Protein AF-A0A374MI58-F1 (afdb_monomer_lite)

Foldseek 3Di:
DDPCVVVVCVVVVVVVQVVVQVVQLVLLLVLQVVVQVVFDKDAQDFDADPNRTQKDAQDDDDVRIDGTFGIKTADPVLREIETEHEDADLVPDDLRNLVSLQSVCVSCVVVVRNRYAREYEYQADQVSNVVVNVVSCVVVPPDDDDHDGHYNVCSVCSNVDDRDDDD

Sequence (167 aa):
VDFYIQNKLRFADKRLHLYRGRLFEVLISSLVKPRFVNEYFETGCKIFINNSHVFVRYGEGMASHKETFDIAGWIENSEYGEFYECKINPERFTEANYRLLEELEKRLLECNISNCIIAFVSADSTNKILQIKRDIEEKNKNISSEFRIIGRDSISEIPRYEIPEIA

Secondary structure (DSSP, 8-state):
--HHHHTTTHHHHHHHHHHHHHHHHHHHHHHHGGGGTTSEEEEEEE-EETTEE--EE-SSSTTSEE-EEEEEEEETTTTEEEEEEEESSGGG--HHHHHHHHHHHHHHHHTT----EEEEEESS-HHHHHHHHHHHHHHHSS-----EEE-TTTGGGGGGPPPPPP-

Radius of gyration: 17.3 Å; chains: 1; bounding box: 46×39×54 Å

Organism: NCBI:txid39488

pLDDT: mean 89.11, std 11.93, range [52.03, 98.5]

Structure (mmCIF, N/CA/C/O backbone):
data_AF-A0A374MI58-F1
#
_entry.id   AF-A0A374MI58-F1
#
loop_
_atom_site.group_PDB
_atom_site.id
_atom_site.type_symbol
_atom_site.label_atom_id
_atom_site.label_alt_id
_atom_site.label_comp_id
_atom_site.label_asym_id
_atom_site.label_entity_id
_atom_site.label_seq_id
_atom_site.pdbx_PDB_ins_code
_atom_site.Cartn_x
_atom_site.Cartn_y
_atom_site.Cartn_z
_atom_site.occupancy
_atom_site.B_iso_or_equiv
_atom_site.auth_seq_id
_atom_site.auth_comp_id
_atom_site.auth_asym_id
_atom_site.auth_atom_id
_atom_site.pdbx_PDB_model_num
ATOM 1 N N . VAL A 1 1 ? 25.982 1.642 -31.641 1.00 52.59 1 VAL A N 1
ATOM 2 C CA . VAL A 1 1 ? 24.678 2.345 -31.585 1.00 52.59 1 VAL A CA 1
ATOM 3 C C . VAL A 1 1 ? 23.745 1.467 -30.782 1.00 52.59 1 VAL A C 1
ATOM 5 O O . VAL A 1 1 ? 23.716 0.275 -31.041 1.00 52.59 1 VAL A O 1
ATOM 8 N N . ASP A 1 2 ? 23.091 2.029 -29.771 1.00 60.94 2 ASP A N 1
ATOM 9 C CA . ASP A 1 2 ? 22.253 1.295 -28.821 1.00 60.94 2 ASP A CA 1
ATOM 10 C C . ASP A 1 2 ? 21.161 0.472 -29.542 1.00 60.94 2 ASP A C 1
ATOM 12 O O . ASP A 1 2 ? 20.453 1.007 -30.405 1.00 60.94 2 ASP A O 1
ATOM 16 N N . PHE A 1 3 ? 21.035 -0.820 -29.212 1.00 58.31 3 PHE A N 1
ATOM 17 C CA . PHE A 1 3 ? 20.091 -1.768 -29.832 1.00 58.31 3 PHE A CA 1
ATOM 18 C C . PHE A 1 3 ? 18.657 -1.214 -29.832 1.00 58.31 3 PHE A C 1
ATOM 20 O O . PHE A 1 3 ? 17.910 -1.365 -30.802 1.00 58.31 3 PHE A O 1
ATOM 27 N N . TYR A 1 4 ? 18.297 -0.486 -28.775 1.00 54.28 4 TYR A N 1
ATOM 28 C CA . TYR A 1 4 ? 16.983 0.130 -28.600 1.00 54.28 4 TYR A CA 1
ATOM 29 C C . TYR A 1 4 ? 16.716 1.290 -29.566 1.00 54.28 4 TYR A C 1
ATOM 31 O O . TYR A 1 4 ? 15.572 1.502 -29.981 1.00 54.28 4 TYR A O 1
ATOM 39 N N . ILE A 1 5 ? 17.762 2.030 -29.945 1.00 56.69 5 ILE A N 1
ATOM 40 C CA . ILE A 1 5 ? 17.685 3.118 -30.927 1.00 56.69 5 ILE A CA 1
ATOM 41 C C . ILE A 1 5 ? 17.610 2.533 -32.338 1.00 56.69 5 ILE A C 1
ATOM 43 O O . ILE A 1 5 ? 16.785 2.982 -33.133 1.00 56.69 5 ILE A O 1
ATOM 47 N N . GLN A 1 6 ? 18.399 1.492 -32.627 1.00 58.31 6 GLN A N 1
ATOM 48 C CA . GLN A 1 6 ? 18.370 0.813 -33.928 1.00 58.31 6 GLN A CA 1
ATOM 49 C C . GLN A 1 6 ? 17.008 0.173 -34.231 1.00 58.31 6 GLN A C 1
ATOM 51 O O . GLN A 1 6 ? 16.567 0.209 -35.376 1.00 58.31 6 GLN A O 1
ATOM 56 N N . ASN A 1 7 ? 16.310 -0.343 -33.215 1.00 60.69 7 ASN A N 1
ATOM 57 C CA . ASN A 1 7 ? 15.049 -1.068 -33.402 1.00 60.69 7 ASN A CA 1
ATOM 58 C C . ASN A 1 7 ? 13.778 -0.246 -33.095 1.00 60.69 7 ASN A C 1
ATOM 60 O O . ASN A 1 7 ? 12.678 -0.792 -33.121 1.00 60.69 7 ASN A O 1
ATOM 64 N N . LYS A 1 8 ? 13.882 1.061 -32.793 1.00 61.38 8 LYS A N 1
ATOM 65 C CA . LYS A 1 8 ? 12.737 1.933 -32.418 1.00 61.38 8 LYS A CA 1
ATOM 66 C C . LYS A 1 8 ? 11.893 1.410 -31.231 1.00 61.38 8 LYS A C 1
ATOM 68 O O . LYS A 1 8 ? 10.741 1.812 -31.058 1.00 61.38 8 LYS A O 1
ATOM 73 N N . LEU A 1 9 ? 12.456 0.555 -30.373 1.00 61.16 9 LEU A N 1
ATOM 74 C CA . LEU A 1 9 ? 11.721 -0.170 -29.320 1.00 61.16 9 LEU A CA 1
ATOM 75 C C . LEU A 1 9 ? 11.428 0.662 -28.060 1.00 61.16 9 LEU A C 1
ATOM 77 O O . LEU A 1 9 ? 10.584 0.286 -27.251 1.00 61.16 9 LEU A O 1
ATOM 81 N N . ARG A 1 10 ? 12.028 1.852 -27.927 1.00 62.03 10 ARG A N 1
ATOM 82 C CA . ARG A 1 10 ? 11.938 2.711 -26.728 1.00 62.03 10 ARG A CA 1
ATOM 83 C C . ARG A 1 10 ? 10.503 3.037 -26.281 1.00 62.03 10 ARG A C 1
ATOM 85 O O . ARG A 1 10 ? 10.254 3.234 -25.094 1.00 62.03 10 ARG A O 1
ATOM 92 N N . PHE A 1 11 ? 9.556 3.114 -27.218 1.00 67.19 11 PHE A N 1
ATOM 93 C CA . PHE A 1 11 ? 8.139 3.345 -26.909 1.00 67.19 11 PHE A CA 1
ATOM 94 C C . PHE A 1 11 ? 7.389 2.062 -26.542 1.00 67.19 11 PHE A C 1
ATOM 96 O O . PHE A 1 11 ? 6.463 2.113 -25.734 1.00 67.19 11 PHE A O 1
ATOM 103 N N . ALA A 1 12 ? 7.776 0.924 -27.120 1.00 73.19 12 ALA A N 1
ATOM 104 C CA . ALA A 1 12 ? 7.174 -0.369 -26.819 1.00 73.19 12 ALA A CA 1
ATOM 105 C C . ALA A 1 12 ? 7.524 -0.815 -25.395 1.00 73.19 12 ALA A C 1
ATOM 107 O O . ALA A 1 12 ? 6.618 -1.160 -24.640 1.00 73.19 12 ALA A O 1
ATOM 108 N N . ASP A 1 13 ? 8.788 -0.680 -24.988 1.00 75.06 13 ASP A N 1
ATOM 109 C CA . ASP A 1 13 ? 9.234 -1.050 -23.639 1.00 75.06 13 ASP A CA 1
ATOM 110 C C . ASP A 1 13 ? 8.580 -0.181 -22.560 1.00 75.06 13 ASP A C 1
ATOM 112 O O . ASP A 1 13 ? 8.070 -0.692 -21.563 1.00 75.06 13 ASP A O 1
ATOM 116 N N . LYS A 1 14 ? 8.486 1.139 -22.784 1.00 76.25 14 LYS A N 1
ATOM 117 C CA . LYS A 1 14 ? 7.768 2.048 -21.871 1.00 76.25 14 LYS A CA 1
ATOM 118 C C . LYS A 1 14 ? 6.300 1.655 -21.697 1.00 76.25 14 LYS A C 1
ATOM 120 O O . LYS A 1 14 ? 5.807 1.629 -20.569 1.00 76.25 14 LYS A O 1
ATOM 125 N N . ARG A 1 15 ? 5.603 1.333 -22.794 1.00 81.69 15 ARG A N 1
ATOM 126 C CA . ARG A 1 15 ? 4.214 0.849 -22.732 1.00 81.69 15 ARG A CA 1
ATOM 127 C C . ARG A 1 15 ? 4.122 -0.481 -21.995 1.00 81.69 15 ARG A C 1
ATOM 129 O O . ARG A 1 15 ? 3.234 -0.643 -21.167 1.00 81.69 15 ARG A O 1
ATOM 136 N N . LEU A 1 16 ? 5.056 -1.396 -22.237 1.00 86.56 16 LEU A N 1
ATOM 137 C CA . LEU A 1 16 ? 5.084 -2.693 -21.572 1.00 86.56 16 LEU A CA 1
ATOM 138 C C . LEU A 1 16 ? 5.273 -2.549 -20.056 1.00 86.56 16 LEU A C 1
ATOM 140 O O . LEU A 1 16 ? 4.553 -3.188 -19.294 1.00 86.56 16 LEU A O 1
ATOM 144 N N . HIS A 1 17 ? 6.175 -1.675 -19.603 1.00 82.88 17 HIS A N 1
ATOM 145 C CA . HIS A 1 17 ? 6.339 -1.376 -18.177 1.00 82.88 17 HIS A CA 1
ATOM 146 C C . HIS A 1 17 ? 5.066 -0.799 -17.547 1.00 82.88 17 HIS A C 1
ATOM 148 O O . HIS A 1 17 ? 4.707 -1.194 -16.437 1.00 82.88 17 HIS A O 1
ATOM 154 N N . LEU A 1 18 ? 4.368 0.094 -18.256 1.00 85.31 18 LEU A N 1
ATOM 155 C CA . LEU A 1 18 ? 3.086 0.639 -17.810 1.00 85.31 18 LEU A CA 1
ATOM 156 C C . LEU A 1 18 ? 2.015 -0.454 -17.697 1.00 85.31 18 LEU A C 1
ATOM 158 O O . LEU A 1 18 ? 1.334 -0.536 -16.678 1.00 85.31 18 LEU A O 1
ATOM 162 N N . TYR A 1 19 ? 1.879 -1.310 -18.714 1.00 90.75 19 TYR A N 1
ATOM 163 C CA . TYR A 1 19 ? 0.903 -2.401 -18.702 1.00 90.75 19 TYR A CA 1
ATOM 164 C C . TYR A 1 19 ? 1.185 -3.410 -17.600 1.00 90.75 19 TYR A C 1
ATOM 166 O O . TYR A 1 19 ? 0.256 -3.823 -16.919 1.00 90.75 19 TYR A O 1
ATOM 174 N N . ARG A 1 20 ? 2.457 -3.756 -17.377 1.00 93.50 20 ARG A N 1
ATOM 175 C CA . ARG A 1 20 ? 2.853 -4.609 -16.256 1.00 93.50 20 ARG A CA 1
ATOM 176 C C . ARG A 1 20 ? 2.386 -3.995 -14.935 1.00 93.50 20 ARG A C 1
ATOM 178 O O . ARG A 1 20 ? 1.692 -4.673 -14.191 1.00 93.50 20 ARG A O 1
ATOM 185 N N . GLY A 1 21 ? 2.696 -2.718 -14.685 1.00 93.69 21 GLY A N 1
ATOM 186 C CA . GLY A 1 21 ? 2.266 -2.018 -13.466 1.00 93.69 21 GLY A CA 1
ATOM 187 C C . GLY A 1 21 ? 0.752 -2.082 -13.252 1.00 93.69 21 GLY A C 1
ATOM 188 O O . GLY A 1 21 ? 0.305 -2.555 -12.215 1.00 93.69 21 GLY A O 1
ATOM 189 N N . ARG A 1 22 ? -0.026 -1.742 -14.285 1.00 94.06 22 ARG A N 1
ATOM 190 C CA . ARG A 1 22 ? -1.496 -1.799 -14.231 1.00 94.06 22 ARG A CA 1
ATOM 191 C C . ARG A 1 22 ? -2.035 -3.207 -13.994 1.00 94.06 22 ARG A C 1
ATOM 193 O O . ARG A 1 22 ? -2.956 -3.382 -13.212 1.00 94.06 22 ARG A O 1
ATOM 200 N N . LEU A 1 23 ? -1.478 -4.217 -14.663 1.00 97.00 23 LEU A N 1
ATOM 201 C CA . LEU A 1 23 ? -1.881 -5.610 -14.451 1.00 97.00 23 LEU A CA 1
ATOM 202 C C . LEU A 1 23 ? -1.597 -6.061 -13.016 1.00 97.00 23 LEU A C 1
ATOM 204 O O . LEU A 1 23 ? -2.385 -6.810 -12.447 1.00 97.00 23 LEU A O 1
ATOM 208 N N . PHE A 1 24 ? -0.496 -5.593 -12.430 1.00 97.62 24 PHE A N 1
ATOM 209 C CA . PHE A 1 24 ? -0.169 -5.882 -11.042 1.00 97.62 24 PHE A CA 1
ATOM 210 C C . PHE A 1 24 ? -1.156 -5.220 -10.074 1.00 97.62 24 PHE A C 1
ATOM 212 O O . PHE A 1 24 ? -1.673 -5.899 -9.196 1.00 97.62 24 PHE A O 1
ATOM 219 N N . GLU A 1 25 ? -1.496 -3.945 -10.277 1.00 97.44 25 GLU A N 1
ATOM 220 C CA . GLU A 1 25 ? -2.535 -3.257 -9.493 1.00 97.44 25 GLU A CA 1
ATOM 221 C C . GLU A 1 25 ? -3.896 -3.966 -9.603 1.00 97.44 25 GLU A C 1
ATOM 223 O O . GLU A 1 25 ? -4.551 -4.198 -8.590 1.00 97.44 25 GLU A O 1
ATOM 228 N N . VAL A 1 26 ? -4.294 -4.399 -10.808 1.00 97.88 26 VAL A N 1
ATOM 229 C CA . VAL A 1 26 ? -5.527 -5.180 -11.026 1.00 97.88 26 VAL A CA 1
ATOM 230 C C . VAL A 1 26 ? -5.493 -6.511 -10.273 1.00 97.88 26 VAL A C 1
ATOM 232 O O . VAL A 1 26 ? -6.493 -6.889 -9.662 1.00 97.88 26 VAL A O 1
ATOM 235 N N . LEU A 1 27 ? -4.355 -7.213 -10.285 1.00 98.06 27 LEU A N 1
ATOM 236 C CA . LEU A 1 27 ? -4.187 -8.452 -9.529 1.00 98.06 27 LEU A CA 1
ATOM 237 C C . LEU A 1 27 ? -4.393 -8.200 -8.034 1.00 98.06 27 LEU A C 1
ATOM 239 O O . LEU A 1 27 ? -5.258 -8.839 -7.442 1.00 98.06 27 LEU A O 1
ATOM 243 N N . ILE A 1 28 ? -3.656 -7.260 -7.434 1.00 98.50 28 ILE A N 1
ATOM 244 C CA . ILE A 1 28 ? -3.776 -6.977 -5.995 1.00 98.50 28 ILE A CA 1
ATOM 245 C C . ILE A 1 28 ? -5.198 -6.512 -5.655 1.00 98.50 28 ILE A C 1
ATOM 247 O O . ILE A 1 28 ? -5.797 -7.024 -4.713 1.00 98.50 28 ILE A O 1
ATOM 251 N N . SER A 1 29 ? -5.793 -5.646 -6.478 1.00 98.00 29 SER A N 1
ATOM 252 C CA . SER A 1 29 ? -7.177 -5.191 -6.316 1.00 98.00 29 SER A CA 1
ATOM 253 C C . SER A 1 29 ? -8.162 -6.364 -6.293 1.00 98.00 29 SER A C 1
ATOM 255 O O . SER A 1 29 ? -9.027 -6.418 -5.423 1.00 98.00 29 SER A O 1
ATOM 257 N N . SER A 1 30 ? -7.994 -7.356 -7.175 1.00 97.88 30 SER A N 1
ATOM 258 C CA . SER A 1 30 ? -8.855 -8.547 -7.208 1.00 97.88 30 SER A CA 1
ATOM 259 C C . SER A 1 30 ? -8.740 -9.436 -5.964 1.00 97.88 30 SER A C 1
ATOM 261 O O . SER A 1 30 ? -9.710 -10.108 -5.619 1.00 97.88 30 SER A O 1
ATOM 263 N N . LEU A 1 31 ? -7.591 -9.421 -5.277 1.00 98.12 31 LEU A N 1
ATOM 264 C CA . LEU A 1 31 ? -7.375 -10.164 -4.029 1.00 98.12 31 LEU A CA 1
ATOM 265 C C . LEU A 1 31 ? -7.987 -9.451 -2.815 1.00 98.12 31 LEU A C 1
ATOM 267 O O . LEU A 1 31 ? -8.328 -10.112 -1.838 1.00 98.12 31 LEU A O 1
ATOM 271 N N . VAL A 1 32 ? -8.115 -8.122 -2.874 1.00 98.12 32 VAL A N 1
ATOM 272 C CA . VAL A 1 32 ? -8.613 -7.279 -1.773 1.00 98.12 32 VAL A CA 1
ATOM 273 C C . VAL A 1 32 ? -10.122 -7.052 -1.863 1.00 98.12 32 VAL A C 1
ATOM 275 O O . VAL A 1 32 ? -10.841 -7.188 -0.875 1.00 98.12 32 VAL A O 1
ATOM 278 N N . LYS A 1 33 ? -10.621 -6.750 -3.065 1.00 97.69 33 LYS A N 1
ATOM 279 C CA . LYS A 1 33 ? -12.011 -6.353 -3.333 1.00 97.69 33 LYS A CA 1
ATOM 280 C C . LYS A 1 33 ? -13.092 -7.257 -2.717 1.00 97.69 33 LYS A C 1
ATOM 282 O O . LYS A 1 33 ? -14.104 -6.704 -2.291 1.00 97.69 33 LYS A O 1
ATOM 287 N N . PRO A 1 34 ? -12.945 -8.597 -2.643 1.00 97.25 34 PRO A N 1
ATOM 288 C CA . PRO A 1 34 ? -13.978 -9.456 -2.061 1.00 97.25 34 PRO A CA 1
ATOM 289 C C . PRO A 1 34 ? -14.366 -9.122 -0.612 1.00 97.25 34 PRO A C 1
ATOM 291 O O . PRO A 1 34 ? -15.476 -9.456 -0.212 1.00 97.25 34 PRO A O 1
ATOM 294 N N . ARG A 1 35 ? -13.499 -8.454 0.162 1.00 95.31 35 ARG A N 1
ATOM 295 C CA . ARG A 1 35 ? -13.808 -8.021 1.537 1.00 95.31 35 ARG A CA 1
ATOM 296 C C . ARG A 1 35 ? -14.693 -6.780 1.617 1.00 95.31 35 ARG A C 1
ATOM 298 O O . ARG A 1 35 ? -15.325 -6.559 2.636 1.00 95.31 35 ARG A O 1
ATOM 305 N N . PHE A 1 36 ? -14.785 -6.009 0.538 1.00 96.62 36 PHE A N 1
ATOM 306 C CA . PHE A 1 36 ? -15.512 -4.738 0.489 1.00 96.62 36 PHE A CA 1
ATOM 307 C C . PHE A 1 36 ? -16.784 -4.842 -0.364 1.00 96.62 36 PHE A C 1
ATOM 309 O O . PHE A 1 36 ? -17.175 -3.906 -1.061 1.00 96.62 36 PHE A O 1
ATOM 316 N N . VAL A 1 37 ? -17.424 -6.014 -0.380 1.00 93.88 37 VAL A N 1
ATOM 317 C CA . VAL A 1 37 ? -18.686 -6.205 -1.106 1.00 93.88 37 VAL A CA 1
ATOM 318 C C . VAL A 1 37 ? -19.780 -5.392 -0.413 1.00 93.88 37 VAL A C 1
ATOM 320 O O . VAL A 1 37 ? -20.098 -5.654 0.739 1.00 93.88 37 VAL A O 1
ATOM 323 N N . ASN A 1 38 ? -20.378 -4.450 -1.149 1.00 93.25 38 ASN A N 1
ATOM 324 C CA . ASN A 1 38 ? -21.324 -3.433 -0.655 1.00 93.25 38 ASN A CA 1
ATOM 325 C C . ASN A 1 38 ? -20.709 -2.335 0.229 1.00 93.25 38 ASN A C 1
ATOM 327 O O . ASN A 1 38 ? -21.449 -1.521 0.770 1.00 93.25 38 ASN A O 1
ATOM 331 N N . GLU A 1 39 ? -19.383 -2.281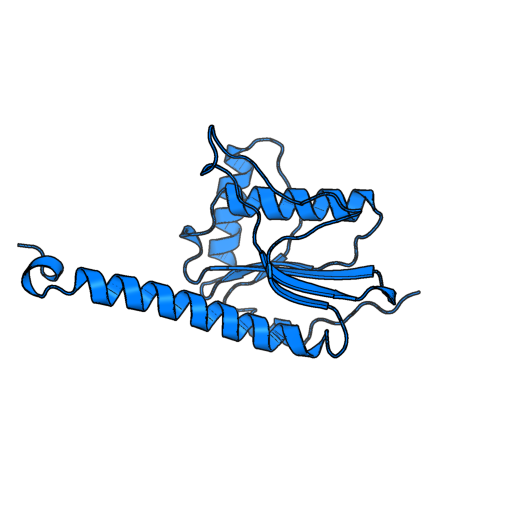 0.317 1.00 96.06 39 GLU A N 1
ATOM 332 C CA . GLU A 1 39 ? -18.633 -1.269 1.064 1.00 96.06 39 GLU A CA 1
ATOM 333 C C . GLU A 1 39 ? -17.871 -0.350 0.092 1.00 96.06 39 GLU A C 1
ATOM 335 O O . GLU A 1 39 ? -17.925 -0.527 -1.134 1.00 96.06 39 GLU A O 1
ATOM 340 N N . TYR A 1 40 ? -17.157 0.652 0.608 1.00 97.00 40 TYR A N 1
ATOM 341 C CA . TYR A 1 40 ? -16.376 1.555 -0.237 1.00 97.00 40 TYR A CA 1
ATOM 342 C C . TYR A 1 40 ? -15.104 0.866 -0.735 1.00 97.00 40 TYR A C 1
ATOM 344 O O . TYR A 1 40 ? -14.336 0.306 0.045 1.00 97.00 40 TYR A O 1
ATOM 352 N N . PHE A 1 41 ? -14.850 0.945 -2.043 1.00 98.12 41 PHE A N 1
ATOM 353 C CA . PHE A 1 41 ? -13.632 0.420 -2.654 1.00 98.12 41 PHE A CA 1
ATOM 354 C C . PHE A 1 41 ? -13.279 1.185 -3.931 1.00 98.12 41 PHE A C 1
ATOM 356 O O . PHE A 1 41 ? -14.066 1.214 -4.880 1.00 98.12 41 PHE A O 1
ATOM 363 N N . GLU A 1 42 ? -12.074 1.748 -3.990 1.00 97.75 42 GLU A N 1
ATOM 364 C CA . GLU A 1 42 ? -11.548 2.440 -5.167 1.00 97.75 42 GLU A CA 1
ATOM 365 C C . GLU A 1 42 ? -10.082 2.087 -5.459 1.00 97.75 42 GLU A C 1
ATOM 367 O O . GLU A 1 42 ? -9.331 1.594 -4.617 1.00 97.75 42 GLU A O 1
ATOM 372 N N . THR A 1 43 ? -9.663 2.364 -6.695 1.00 97.06 43 THR A N 1
ATOM 373 C CA . THR A 1 43 ? -8.275 2.237 -7.158 1.00 97.06 43 THR A CA 1
ATOM 374 C C . THR A 1 43 ? -7.788 3.563 -7.722 1.00 97.06 43 THR A C 1
ATOM 376 O O . THR A 1 43 ? -8.542 4.221 -8.441 1.00 97.06 43 THR A O 1
ATOM 379 N N . GLY A 1 44 ? -6.531 3.933 -7.474 1.00 95.62 44 GLY A N 1
ATOM 380 C CA . GLY A 1 44 ? -5.969 5.203 -7.949 1.00 95.62 44 GLY A CA 1
ATOM 381 C C . GLY A 1 44 ? -6.652 6.431 -7.335 1.00 95.62 44 GLY A C 1
ATOM 382 O O . GLY A 1 44 ? -6.795 7.452 -8.009 1.00 95.62 44 GLY A O 1
ATOM 383 N N . CYS A 1 45 ? -7.112 6.324 -6.089 1.00 95.94 45 CYS A N 1
ATOM 384 C CA . CYS A 1 45 ? -7.996 7.293 -5.448 1.00 95.94 45 CYS A CA 1
ATOM 385 C C . CYS A 1 45 ? -7.270 8.205 -4.458 1.00 95.94 45 CYS A C 1
ATOM 387 O O . CYS A 1 45 ? -6.146 7.932 -4.037 1.00 95.94 45 CYS A O 1
ATOM 389 N N . LYS A 1 46 ? -7.942 9.290 -4.068 1.00 96.94 46 LYS A N 1
ATOM 390 C CA . LYS A 1 46 ? -7.522 10.178 -2.978 1.00 96.94 46 LYS A CA 1
ATOM 391 C C . LYS A 1 46 ? -8.295 9.820 -1.717 1.00 96.94 46 LYS A C 1
ATOM 393 O O . LYS A 1 46 ? -9.472 9.484 -1.803 1.00 96.94 46 LYS A O 1
ATOM 398 N N . ILE A 1 47 ? -7.654 9.944 -0.560 1.00 96.44 47 ILE A N 1
ATOM 399 C CA . ILE A 1 47 ? -8.278 9.635 0.731 1.00 96.44 47 ILE A CA 1
ATOM 400 C C . ILE A 1 47 ? -8.595 10.928 1.476 1.00 96.44 47 ILE A C 1
ATOM 402 O O . ILE A 1 47 ? -7.776 11.849 1.538 1.00 96.44 47 ILE A O 1
ATOM 406 N N . PHE A 1 48 ? -9.787 10.975 2.065 1.00 95.75 48 PHE A N 1
ATOM 407 C CA . PHE A 1 48 ? -10.244 12.058 2.923 1.00 95.75 48 PHE A CA 1
ATOM 408 C C . PHE A 1 48 ? -10.640 11.479 4.279 1.00 95.75 48 PHE A C 1
ATOM 410 O O . PHE A 1 48 ? -11.427 10.541 4.336 1.00 95.75 48 PHE A O 1
ATOM 417 N N . ILE A 1 49 ? -10.116 12.057 5.357 1.00 94.00 49 ILE A N 1
ATOM 418 C CA . ILE A 1 49 ? -10.491 11.730 6.738 1.00 94.00 49 ILE A CA 1
ATOM 419 C C . ILE A 1 49 ? -11.071 13.006 7.341 1.00 94.00 49 ILE A C 1
ATOM 421 O O . ILE A 1 49 ? -10.405 14.042 7.327 1.00 94.00 49 ILE A O 1
ATOM 425 N N . ASN A 1 50 ? -12.320 12.968 7.814 1.00 89.50 50 ASN A N 1
ATOM 426 C CA . ASN A 1 50 ? -13.032 14.138 8.352 1.00 89.50 50 ASN A CA 1
ATOM 427 C C . ASN A 1 50 ? -12.993 15.359 7.409 1.00 89.50 50 ASN A C 1
ATOM 429 O O . ASN A 1 50 ? -12.665 16.473 7.816 1.00 89.50 50 ASN A O 1
ATOM 433 N N . ASN A 1 51 ? -13.273 15.140 6.117 1.00 90.94 51 ASN A N 1
ATOM 434 C CA . ASN A 1 51 ? -13.170 16.130 5.031 1.00 90.94 51 ASN A CA 1
ATOM 435 C C . ASN A 1 51 ? -11.762 16.717 4.797 1.00 90.94 51 ASN A C 1
ATOM 437 O O . ASN A 1 51 ? -11.599 17.619 3.974 1.00 90.94 51 ASN A O 1
ATOM 441 N N . SER A 1 52 ? -10.733 16.196 5.467 1.00 93.50 52 SER A N 1
ATOM 442 C CA . SER A 1 52 ? -9.344 16.595 5.271 1.00 93.50 52 SER A CA 1
ATOM 443 C C . SER A 1 52 ? -8.626 15.619 4.348 1.00 93.50 52 SER A C 1
ATOM 445 O O . SER A 1 52 ? -8.521 14.423 4.620 1.00 93.50 52 SER A O 1
ATOM 447 N N . HIS A 1 53 ? -8.104 16.146 3.247 1.00 94.31 53 HIS A N 1
ATOM 448 C CA . HIS A 1 53 ? -7.373 15.376 2.249 1.00 94.31 53 HIS A CA 1
ATOM 449 C C . HIS A 1 53 ? -6.015 14.904 2.785 1.00 94.31 53 HIS A C 1
ATOM 451 O O . HIS A 1 53 ? -5.254 15.706 3.339 1.00 94.31 53 HIS A O 1
ATOM 457 N N . VAL A 1 54 ? -5.702 13.621 2.595 1.00 94.81 54 VAL A N 1
ATOM 458 C CA . VAL A 1 54 ? -4.412 13.013 2.944 1.00 94.81 54 VAL A CA 1
ATOM 459 C C . VAL A 1 54 ? -3.443 13.172 1.773 1.00 94.81 54 VAL A C 1
ATOM 461 O O . VAL A 1 54 ? -3.622 12.573 0.717 1.00 94.81 54 VAL A O 1
ATOM 464 N N . PHE A 1 55 ? -2.409 13.993 1.946 1.00 94.00 55 PHE A N 1
ATOM 465 C CA . PHE A 1 55 ? -1.381 14.212 0.930 1.00 94.00 55 PHE A CA 1
ATOM 466 C C . PHE A 1 55 ? -0.071 14.657 1.568 1.00 94.00 55 PHE A C 1
ATOM 468 O O . PHE A 1 55 ? -0.060 15.238 2.652 1.00 94.00 55 PHE A O 1
ATOM 475 N N . VAL A 1 56 ? 1.031 14.468 0.846 1.00 90.94 56 VAL A N 1
ATOM 476 C CA . VAL A 1 56 ? 2.354 14.951 1.255 1.00 90.94 56 VAL A CA 1
ATOM 477 C C . VAL A 1 56 ? 2.980 15.810 0.171 1.00 90.94 56 VAL A C 1
ATOM 479 O O . VAL A 1 56 ? 2.829 15.537 -1.021 1.00 90.94 56 VAL A O 1
ATOM 482 N N . ARG A 1 57 ? 3.704 16.852 0.587 1.00 87.69 57 ARG A N 1
ATOM 483 C CA . ARG A 1 57 ? 4.531 17.689 -0.293 1.00 87.69 57 ARG A CA 1
ATOM 484 C C . ARG A 1 57 ? 5.998 17.316 -0.109 1.00 87.69 57 ARG A C 1
ATOM 486 O O . ARG A 1 57 ? 6.452 17.162 1.019 1.00 87.69 57 ARG A O 1
ATOM 493 N N . TYR A 1 58 ? 6.731 17.184 -1.207 1.00 77.75 58 TYR A N 1
ATOM 494 C CA . TYR A 1 58 ? 8.147 16.792 -1.215 1.00 77.75 58 TYR A CA 1
ATOM 495 C C . TYR A 1 58 ? 9.034 17.763 -2.018 1.00 77.75 58 TYR A C 1
ATOM 497 O O . TYR A 1 58 ? 10.163 17.436 -2.371 1.00 77.75 58 TYR A O 1
ATOM 505 N N . GLY A 1 59 ? 8.534 18.968 -2.306 1.00 73.69 59 GLY A N 1
ATOM 506 C CA . GLY A 1 59 ? 9.263 20.023 -3.009 1.00 73.69 59 GLY A CA 1
ATOM 507 C C . GLY A 1 59 ? 8.409 21.276 -3.217 1.00 73.69 59 GLY A C 1
ATOM 508 O O . GLY A 1 59 ? 7.323 21.401 -2.648 1.00 73.69 59 GLY A O 1
ATOM 509 N N . GLU A 1 60 ? 8.886 22.191 -4.061 1.00 65.94 60 GLU A N 1
ATOM 510 C CA . GLU A 1 60 ? 8.176 23.425 -4.419 1.00 65.94 60 GLU A CA 1
ATOM 511 C C . GLU A 1 60 ? 7.340 23.239 -5.702 1.00 65.94 60 GLU A C 1
ATOM 513 O O . GLU A 1 60 ? 7.752 22.543 -6.632 1.00 65.94 60 GLU A O 1
ATOM 518 N N . GLY A 1 61 ? 6.150 23.848 -5.760 1.00 62.91 61 GLY A N 1
ATOM 519 C CA . GLY A 1 61 ? 5.259 23.830 -6.933 1.00 62.91 61 GLY A CA 1
ATOM 520 C C . GLY A 1 61 ? 4.184 22.726 -6.959 1.00 62.91 61 GLY A C 1
ATOM 521 O O . GLY A 1 61 ? 4.142 21.841 -6.109 1.00 62.91 61 GLY A O 1
ATOM 522 N N . MET A 1 62 ? 3.285 22.790 -7.955 1.00 56.38 62 MET A N 1
ATOM 523 C CA . MET A 1 62 ? 2.106 21.903 -8.086 1.00 56.38 62 MET A CA 1
ATOM 524 C C . MET A 1 62 ? 2.416 20.456 -8.514 1.00 56.38 62 MET A C 1
ATOM 526 O O . MET A 1 62 ? 1.523 19.621 -8.497 1.00 56.38 62 MET A O 1
ATOM 530 N N . ALA A 1 63 ? 3.648 20.154 -8.932 1.00 61.56 63 ALA A N 1
ATOM 531 C CA . ALA A 1 63 ? 4.064 18.803 -9.336 1.00 61.56 63 ALA A CA 1
ATOM 532 C C . ALA A 1 63 ? 4.786 18.034 -8.212 1.00 61.56 63 ALA A C 1
ATOM 534 O O . ALA A 1 63 ? 5.293 16.933 -8.429 1.00 61.56 63 ALA A O 1
ATOM 535 N N . SER A 1 64 ? 4.857 18.630 -7.021 1.00 80.31 64 SER A N 1
ATOM 536 C CA . SER A 1 64 ? 5.709 18.183 -5.918 1.00 80.31 64 SER A CA 1
ATOM 537 C C . SER A 1 64 ? 4.890 17.608 -4.762 1.00 80.31 64 SER A C 1
ATOM 539 O O . SER A 1 64 ? 5.238 17.798 -3.594 1.00 80.31 64 SER A O 1
ATOM 541 N N . HIS A 1 65 ? 3.774 16.940 -5.070 1.00 86.94 65 HIS A N 1
ATOM 542 C CA . HIS A 1 65 ? 2.926 16.279 -4.081 1.00 86.94 65 HIS A CA 1
ATOM 543 C C . HIS A 1 65 ? 2.540 14.859 -4.489 1.00 86.94 65 HIS A C 1
ATOM 545 O O . HIS A 1 65 ? 2.461 14.517 -5.668 1.00 86.94 65 HIS A 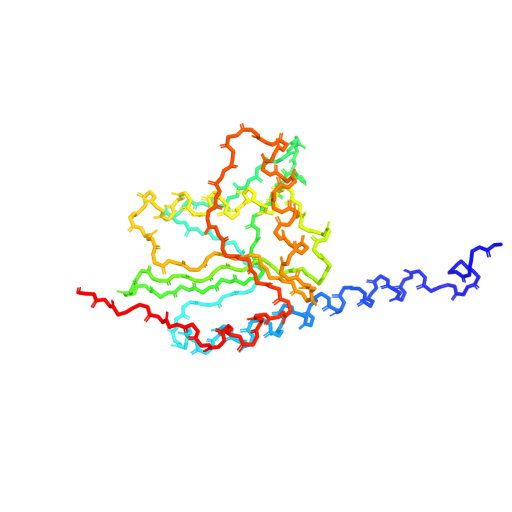O 1
ATOM 551 N N . LYS A 1 66 ? 2.299 14.023 -3.479 1.00 92.44 66 LYS A N 1
ATOM 552 C CA . LYS A 1 66 ? 1.779 12.661 -3.615 1.00 92.44 66 LYS A CA 1
ATOM 553 C C . LYS A 1 66 ? 0.482 12.580 -2.819 1.00 92.44 66 LYS A C 1
ATOM 555 O O . LYS A 1 66 ? 0.444 13.001 -1.667 1.00 92.44 66 LYS A O 1
ATOM 560 N N . GLU A 1 67 ? -0.579 12.108 -3.468 1.00 94.00 67 GLU A N 1
ATOM 561 C CA . GLU A 1 67 ? -1.950 12.164 -2.930 1.00 94.00 67 GLU A CA 1
ATOM 562 C C . GLU A 1 67 ? -2.823 10.950 -3.271 1.00 94.00 67 GLU A C 1
ATOM 564 O O . GLU A 1 67 ? -3.909 10.804 -2.724 1.00 94.00 67 GLU A O 1
ATOM 569 N N . THR A 1 68 ? -2.389 10.091 -4.195 1.00 95.38 68 THR A N 1
ATOM 570 C CA . THR A 1 68 ? -3.190 8.940 -4.622 1.00 95.38 68 THR A CA 1
ATOM 571 C C . THR A 1 68 ? -2.707 7.655 -3.976 1.00 95.38 68 THR A C 1
ATOM 573 O O . THR A 1 68 ? -1.505 7.487 -3.807 1.00 95.38 68 THR A O 1
ATOM 576 N N . PHE A 1 69 ? -3.601 6.721 -3.696 1.00 97.00 69 PHE A N 1
ATOM 577 C CA . PHE A 1 69 ? -3.270 5.346 -3.329 1.00 97.00 69 PHE A CA 1
ATOM 578 C C . PHE A 1 69 ? -3.644 4.426 -4.485 1.00 97.00 69 PHE A C 1
ATOM 580 O O . PHE A 1 69 ? -4.592 4.707 -5.221 1.00 97.00 69 PHE A O 1
ATOM 587 N N . ASP A 1 70 ? -2.897 3.340 -4.677 1.00 97.75 70 ASP A N 1
ATOM 588 C CA . ASP A 1 70 ? -3.175 2.431 -5.790 1.00 97.75 70 ASP A CA 1
ATOM 589 C C . ASP A 1 70 ? -4.482 1.658 -5.531 1.00 97.75 70 ASP A C 1
ATOM 591 O O . ASP A 1 70 ? -5.278 1.483 -6.455 1.00 97.75 70 ASP A O 1
ATOM 595 N N . ILE A 1 71 ? -4.746 1.260 -4.278 1.00 98.50 71 ILE A N 1
ATOM 596 C CA . ILE A 1 71 ? -5.987 0.597 -3.840 1.00 98.50 71 ILE A CA 1
ATOM 597 C C . ILE A 1 71 ? -6.383 1.116 -2.454 1.00 98.50 71 ILE A C 1
ATOM 599 O O . ILE A 1 71 ? -5.529 1.198 -1.569 1.00 98.50 71 ILE A O 1
ATOM 603 N N . ALA A 1 72 ? -7.670 1.402 -2.257 1.00 98.38 72 ALA A N 1
ATOM 604 C CA . ALA A 1 72 ? -8.254 1.701 -0.955 1.00 98.38 72 ALA A CA 1
ATOM 605 C C . ALA A 1 72 ? -9.624 1.026 -0.800 1.00 98.38 72 ALA A C 1
ATOM 607 O O . ALA A 1 72 ? -10.448 1.068 -1.715 1.00 98.38 72 ALA A O 1
ATOM 608 N N . GLY A 1 73 ? -9.874 0.439 0.365 1.00 97.94 73 GLY A N 1
ATOM 609 C CA . GLY A 1 73 ? -11.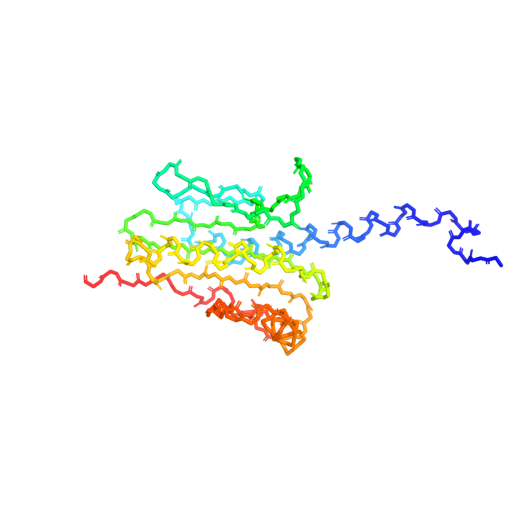184 -0.042 0.792 1.00 97.94 73 GLY A CA 1
ATOM 610 C C . GLY A 1 73 ? -11.513 0.473 2.189 1.00 97.94 73 GLY A C 1
ATOM 611 O O . GLY A 1 73 ? -10.604 0.647 3.002 1.00 97.94 73 GLY A O 1
ATOM 612 N N . TRP A 1 74 ? -12.791 0.729 2.458 1.00 97.38 74 TRP A N 1
ATOM 613 C CA . TRP A 1 74 ? -13.273 1.213 3.752 1.00 97.38 74 TRP A CA 1
ATOM 614 C C . TRP A 1 74 ? -14.645 0.630 4.093 1.00 97.38 74 TRP A C 1
ATOM 616 O O . TRP A 1 74 ? -15.541 0.623 3.248 1.00 97.38 74 TRP A O 1
ATOM 626 N N . ILE A 1 75 ? -14.792 0.173 5.336 1.00 95.44 75 ILE A N 1
ATOM 627 C CA . ILE A 1 75 ? -16.033 -0.334 5.925 1.00 95.44 75 ILE A CA 1
ATOM 628 C C . ILE A 1 75 ? -16.415 0.597 7.072 1.00 95.44 75 ILE A C 1
ATOM 630 O O . ILE A 1 75 ? -15.733 0.632 8.097 1.00 95.44 75 ILE A O 1
ATOM 634 N N . GLU A 1 76 ? -17.514 1.331 6.903 1.00 90.75 76 GLU A N 1
ATOM 635 C CA . GLU A 1 76 ? -17.922 2.387 7.841 1.00 90.75 76 GLU A CA 1
ATOM 636 C C . GLU A 1 76 ? -18.247 1.818 9.228 1.00 90.75 76 GLU A C 1
ATOM 638 O O . GLU A 1 76 ? -17.762 2.307 10.242 1.00 90.75 76 GLU A O 1
ATOM 643 N N . ASN A 1 77 ? -19.031 0.738 9.274 1.00 89.69 77 ASN A N 1
ATOM 644 C CA . ASN A 1 77 ? -19.563 0.205 10.531 1.00 89.69 77 ASN A CA 1
ATOM 645 C C . ASN A 1 77 ? -18.494 -0.414 11.441 1.00 89.69 77 ASN A C 1
ATOM 647 O O . ASN A 1 77 ? -18.705 -0.490 12.647 1.00 89.69 77 ASN A O 1
ATOM 651 N N . SER A 1 78 ? -17.386 -0.894 10.872 1.00 89.44 78 SER A N 1
ATOM 652 C CA . SER A 1 78 ? -16.295 -1.534 11.616 1.00 89.44 78 SER A CA 1
ATOM 653 C C . SER A 1 78 ? -15.051 -0.657 11.732 1.00 89.44 78 SER A C 1
ATOM 655 O O . SER A 1 78 ? -14.017 -1.146 12.188 1.00 89.44 78 SER A O 1
ATOM 657 N N . GLU A 1 79 ? -15.125 0.585 11.241 1.00 93.12 79 GLU A N 1
ATOM 658 C CA . GLU A 1 79 ? -13.994 1.510 11.127 1.00 93.12 79 GLU A CA 1
ATOM 659 C C . GLU A 1 79 ? -12.736 0.816 10.572 1.00 93.12 79 GLU A C 1
ATOM 661 O O . GLU A 1 79 ? -11.628 0.978 11.075 1.00 93.12 79 GLU A O 1
ATOM 666 N N . TYR A 1 80 ? -12.917 -0.028 9.551 1.00 95.19 80 TYR A N 1
ATOM 667 C CA . TYR A 1 80 ? -11.860 -0.877 9.004 1.00 95.19 80 TYR A CA 1
ATOM 668 C C . TYR A 1 80 ? -11.491 -0.437 7.595 1.00 95.19 80 TYR A C 1
ATOM 670 O O . TYR A 1 80 ? -12.346 -0.360 6.710 1.00 95.19 80 TYR A O 1
ATOM 678 N N . GLY A 1 81 ? -10.198 -0.212 7.371 1.00 96.62 81 GLY A N 1
ATOM 679 C CA . GLY A 1 81 ? -9.669 0.176 6.074 1.00 96.62 81 GLY A CA 1
ATOM 680 C C . GLY A 1 81 ? -8.506 -0.684 5.617 1.00 96.62 81 GLY A C 1
ATOM 681 O O . GLY A 1 81 ? -7.692 -1.146 6.416 1.00 96.62 81 GLY A O 1
ATOM 682 N N . GLU A 1 82 ? -8.384 -0.837 4.303 1.00 98.00 82 GLU A N 1
ATOM 683 C CA . GLU A 1 82 ? -7.182 -1.385 3.687 1.00 98.00 82 GLU A CA 1
ATOM 684 C C . GLU A 1 82 ? -6.664 -0.470 2.579 1.00 98.00 82 GLU A C 1
ATOM 686 O O . GLU A 1 82 ? -7.409 -0.079 1.683 1.00 98.00 82 GLU A O 1
ATOM 691 N N . PHE A 1 83 ? -5.371 -0.159 2.617 1.00 98.12 83 PHE A N 1
ATOM 692 C CA . PHE A 1 83 ? -4.726 0.847 1.783 1.00 98.12 83 PHE A CA 1
ATOM 693 C C . PHE A 1 83 ? -3.395 0.315 1.259 1.00 98.12 83 PHE A C 1
ATOM 695 O O . PHE A 1 83 ? -2.495 -0.024 2.031 1.00 98.12 83 PHE A O 1
ATOM 702 N N . TYR A 1 84 ? -3.252 0.254 -0.062 1.00 98.31 84 TYR A N 1
ATOM 703 C CA . TYR A 1 84 ? -2.102 -0.373 -0.706 1.00 98.31 84 TYR A CA 1
ATOM 704 C C . TYR A 1 84 ? -1.442 0.557 -1.722 1.00 98.31 84 TYR A C 1
ATOM 706 O O . TYR A 1 84 ? -2.101 1.140 -2.585 1.00 98.31 84 TYR A O 1
ATOM 714 N N . GLU A 1 85 ? -0.113 0.617 -1.676 1.00 97.94 85 GLU A N 1
ATOM 715 C CA . GLU A 1 85 ? 0.721 1.139 -2.759 1.00 97.94 85 GLU A CA 1
ATOM 716 C C . GLU A 1 85 ? 1.482 -0.027 -3.403 1.00 97.94 85 GLU A C 1
ATOM 718 O O . GLU A 1 85 ? 2.241 -0.753 -2.758 1.00 97.94 85 GLU A O 1
ATOM 723 N N . CYS A 1 86 ? 1.280 -0.208 -4.701 1.00 97.88 86 CYS A N 1
ATOM 724 C CA . CYS A 1 86 ? 1.741 -1.335 -5.490 1.00 97.88 86 CYS A CA 1
ATOM 725 C C . CYS A 1 86 ? 2.869 -0.913 -6.437 1.00 97.88 86 CYS A C 1
ATOM 727 O O . CYS A 1 86 ? 2.731 0.013 -7.242 1.00 97.88 86 CYS A O 1
ATOM 729 N N . LYS A 1 87 ? 3.997 -1.627 -6.418 1.00 96.62 87 LYS A N 1
ATOM 730 C CA . LYS A 1 87 ? 5.089 -1.439 -7.387 1.00 96.62 87 LYS A CA 1
ATOM 731 C C . LYS A 1 87 ? 5.694 -2.779 -7.768 1.00 96.62 87 LYS A C 1
ATOM 733 O O . LYS A 1 87 ? 6.165 -3.513 -6.914 1.00 96.62 87 LYS A O 1
ATOM 738 N N . ILE A 1 88 ? 5.777 -3.084 -9.065 1.00 95.75 88 ILE A N 1
ATOM 739 C CA . ILE A 1 88 ? 6.433 -4.326 -9.524 1.00 95.75 88 ILE A CA 1
ATOM 740 C C . ILE A 1 88 ? 7.900 -4.389 -9.107 1.00 95.75 88 ILE A C 1
ATOM 742 O O . ILE A 1 88 ? 8.337 -5.422 -8.620 1.00 95.75 88 ILE A O 1
ATOM 746 N N . ASN A 1 89 ? 8.651 -3.308 -9.338 1.00 93.94 89 ASN A N 1
ATOM 747 C CA . ASN A 1 89 ? 10.035 -3.194 -8.886 1.00 93.94 89 ASN A CA 1
ATOM 748 C C . ASN A 1 89 ? 10.039 -2.381 -7.581 1.00 93.94 89 ASN A C 1
ATOM 750 O O . ASN A 1 89 ? 9.602 -1.223 -7.632 1.00 93.94 89 ASN A O 1
ATOM 754 N N . PRO A 1 90 ? 10.536 -2.940 -6.463 1.00 93.88 90 PRO A N 1
ATOM 755 C CA . PRO A 1 90 ? 10.647 -2.236 -5.193 1.00 93.88 90 PRO A CA 1
ATOM 756 C C . PRO A 1 90 ? 11.382 -0.896 -5.293 1.00 93.88 90 PRO A C 1
ATOM 758 O O . PRO A 1 90 ? 10.978 0.054 -4.638 1.00 93.88 90 PRO A O 1
ATOM 761 N N . GLU A 1 91 ? 12.394 -0.765 -6.158 1.00 93.38 91 GLU A N 1
ATOM 762 C CA . GLU A 1 91 ? 13.184 0.475 -6.331 1.00 93.38 91 GLU A CA 1
ATOM 763 C C . GLU A 1 91 ? 12.342 1.686 -6.767 1.00 93.38 91 GLU A C 1
ATOM 765 O O . GLU A 1 91 ? 12.805 2.824 -6.742 1.00 93.38 91 GLU A O 1
ATOM 770 N N . ARG A 1 92 ? 11.097 1.453 -7.198 1.00 92.62 92 ARG A N 1
ATOM 771 C CA . ARG A 1 92 ? 10.142 2.511 -7.541 1.00 92.62 92 ARG A CA 1
ATOM 772 C C . ARG A 1 92 ? 9.363 3.044 -6.341 1.00 92.62 92 ARG A C 1
ATOM 774 O O . ARG A 1 92 ? 8.609 3.997 -6.530 1.00 92.62 92 ARG A O 1
ATOM 781 N N . PHE A 1 93 ? 9.504 2.455 -5.155 1.00 94.00 93 PHE A N 1
ATOM 782 C CA . PHE A 1 93 ? 9.018 3.070 -3.927 1.00 94.00 93 PHE A CA 1
ATOM 783 C C . PHE A 1 93 ? 9.904 4.265 -3.592 1.00 94.00 93 PHE A C 1
ATOM 785 O O . PHE A 1 93 ? 11.106 4.140 -3.371 1.00 94.00 93 PHE A O 1
ATOM 792 N N . THR A 1 94 ? 9.291 5.442 -3.601 1.00 92.19 94 THR A N 1
ATOM 793 C CA . THR A 1 94 ? 9.960 6.705 -3.293 1.00 92.19 94 THR A CA 1
ATOM 794 C C . THR A 1 94 ? 9.690 7.126 -1.854 1.00 92.19 94 THR A C 1
ATOM 796 O O . THR A 1 94 ? 8.730 6.679 -1.229 1.00 92.19 94 THR A O 1
ATOM 799 N N . GLU A 1 95 ? 10.478 8.071 -1.349 1.00 91.56 95 GLU A N 1
ATOM 800 C CA . GLU A 1 95 ? 10.205 8.728 -0.067 1.00 91.56 95 GLU A CA 1
ATOM 801 C C . GLU A 1 95 ? 8.805 9.366 -0.023 1.00 91.56 95 GLU A C 1
ATOM 803 O O . GLU A 1 95 ? 8.130 9.315 0.999 1.00 91.56 95 GLU A O 1
ATOM 808 N N . ALA A 1 96 ? 8.318 9.901 -1.147 1.00 92.12 96 ALA A N 1
ATOM 809 C CA . ALA A 1 96 ? 6.969 10.453 -1.234 1.00 92.12 96 ALA A CA 1
ATOM 810 C C . ALA A 1 96 ? 5.878 9.383 -1.064 1.00 92.12 96 ALA A C 1
ATOM 812 O O . ALA A 1 96 ? 4.828 9.669 -0.491 1.00 92.12 96 ALA A O 1
ATOM 813 N N . ASN A 1 97 ? 6.117 8.151 -1.538 1.00 93.75 97 ASN A N 1
ATOM 814 C CA . ASN A 1 97 ? 5.215 7.030 -1.267 1.00 93.75 97 ASN A CA 1
ATOM 815 C C . ASN A 1 97 ? 5.198 6.694 0.220 1.00 93.75 97 ASN A C 1
ATOM 817 O O . ASN A 1 97 ? 4.125 6.546 0.791 1.00 93.75 97 ASN A O 1
ATOM 821 N N . TYR A 1 98 ? 6.385 6.606 0.825 1.00 93.81 98 TYR A N 1
ATOM 822 C CA . TYR A 1 98 ? 6.539 6.287 2.241 1.00 93.81 98 TYR A CA 1
ATOM 823 C C . TYR A 1 98 ? 5.781 7.303 3.100 1.00 93.81 98 TYR A C 1
ATOM 825 O O . TYR A 1 98 ? 4.905 6.933 3.876 1.00 93.81 98 TYR A O 1
ATOM 833 N N . ARG A 1 99 ? 6.068 8.596 2.906 1.00 92.69 99 ARG A N 1
ATOM 834 C CA . ARG A 1 99 ? 5.477 9.666 3.718 1.00 92.69 99 ARG A CA 1
ATOM 835 C C . ARG A 1 99 ? 3.963 9.751 3.559 1.00 92.69 99 ARG A C 1
ATOM 837 O O . ARG A 1 99 ? 3.281 10.128 4.500 1.00 92.69 99 ARG A O 1
ATOM 844 N N . LEU A 1 100 ? 3.425 9.409 2.384 1.00 94.62 100 LEU A N 1
ATOM 845 C CA . LEU A 1 100 ? 1.978 9.376 2.188 1.00 94.62 100 LEU A CA 1
ATOM 846 C C . LEU A 1 100 ? 1.311 8.291 3.052 1.00 94.62 100 LEU A C 1
ATOM 848 O O . LEU A 1 100 ? 0.259 8.550 3.631 1.00 94.62 100 LEU A O 1
ATOM 852 N N . LEU A 1 101 ? 1.907 7.097 3.141 1.00 95.06 101 LEU A N 1
ATOM 853 C CA . LEU A 1 101 ? 1.389 6.015 3.985 1.00 95.06 101 LEU A CA 1
ATOM 854 C C . LEU A 1 101 ? 1.527 6.352 5.474 1.00 95.06 101 LEU A C 1
ATOM 856 O O . LEU A 1 101 ? 0.588 6.122 6.228 1.00 95.06 101 LEU A O 1
ATOM 860 N N . GLU A 1 102 ? 2.653 6.942 5.878 1.00 93.38 102 GLU A N 1
ATOM 861 C CA . GLU A 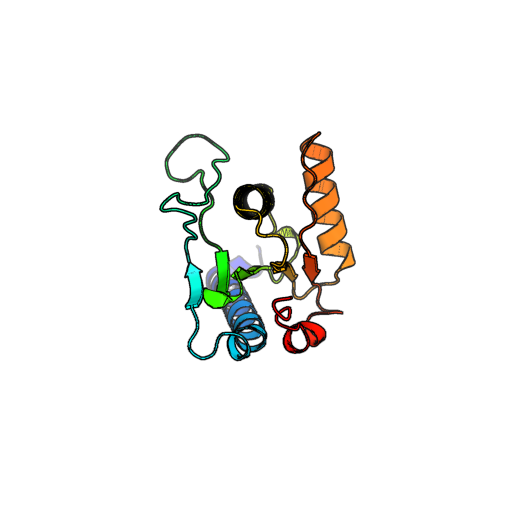1 102 ? 2.863 7.428 7.249 1.00 93.38 102 GLU A CA 1
ATOM 862 C C . GLU A 1 102 ? 1.832 8.501 7.641 1.00 93.38 102 GLU A C 1
ATOM 864 O O . GLU A 1 102 ? 1.231 8.425 8.709 1.00 93.38 102 GLU A O 1
ATOM 869 N N . GLU A 1 103 ? 1.576 9.483 6.770 1.00 94.06 103 GLU A N 1
ATOM 870 C CA . GLU A 1 103 ? 0.572 10.526 7.019 1.00 94.06 103 GLU A CA 1
ATOM 871 C C . GLU A 1 103 ? -0.844 9.938 7.128 1.00 94.06 103 GLU A C 1
ATOM 873 O O . GLU A 1 103 ? -1.644 10.401 7.942 1.00 94.06 103 GLU A O 1
ATOM 878 N N . LEU A 1 104 ? -1.160 8.905 6.337 1.00 95.69 104 LEU A N 1
ATOM 879 C CA . LEU A 1 104 ? -2.425 8.182 6.459 1.00 95.69 104 LEU A CA 1
ATOM 880 C C . LEU A 1 104 ? -2.533 7.460 7.806 1.00 95.69 104 LEU A C 1
ATOM 882 O O . LEU A 1 104 ? -3.537 7.624 8.495 1.00 95.69 104 LEU A O 1
ATOM 886 N N . GLU A 1 105 ? -1.509 6.690 8.182 1.00 94.62 105 GLU A N 1
ATOM 887 C CA . GLU A 1 105 ? -1.459 5.965 9.457 1.00 94.62 105 GLU A CA 1
ATOM 888 C C . GLU A 1 105 ? -1.644 6.923 10.631 1.00 94.62 105 GLU A C 1
ATOM 890 O O . GLU A 1 105 ? -2.521 6.724 11.471 1.00 94.62 105 GLU A O 1
ATOM 895 N N . LYS A 1 106 ? -0.885 8.021 10.641 1.00 92.44 106 LYS A N 1
ATOM 896 C CA . LYS A 1 106 ? -0.970 9.052 11.671 1.00 92.44 106 LYS A CA 1
ATOM 897 C C . LYS A 1 106 ? -2.389 9.604 11.813 1.00 92.44 106 LYS A C 1
ATOM 899 O O . LYS A 1 106 ? -2.890 9.698 12.929 1.00 92.44 106 LYS A O 1
ATOM 904 N N . ARG A 1 107 ? -3.055 9.947 10.707 1.00 94.50 107 ARG A N 1
ATOM 905 C CA . ARG A 1 107 ? -4.418 10.504 10.747 1.00 94.50 107 ARG A CA 1
ATOM 906 C C . ARG A 1 107 ? -5.475 9.498 11.179 1.00 94.50 107 ARG A C 1
ATOM 908 O O . ARG A 1 107 ? -6.437 9.884 11.838 1.00 94.50 107 ARG A O 1
ATOM 915 N N . LEU A 1 108 ? -5.314 8.228 10.813 1.00 94.12 108 LEU A N 1
ATOM 916 C CA . LEU A 1 108 ? -6.183 7.157 11.301 1.00 94.12 108 LEU A CA 1
ATOM 917 C C . LEU A 1 108 ? -6.020 6.994 12.818 1.00 94.12 108 LEU A C 1
ATOM 919 O O . LEU A 1 108 ? -7.015 7.002 13.540 1.00 94.12 108 LEU A O 1
ATOM 923 N N . LEU A 1 109 ? -4.778 6.984 13.313 1.00 92.81 109 LEU A N 1
ATOM 924 C CA . LEU A 1 109 ? -4.483 6.922 14.746 1.00 92.81 109 LEU A CA 1
ATOM 925 C C . LEU A 1 109 ? -5.014 8.141 15.515 1.00 92.81 109 LEU A C 1
ATOM 927 O O . LEU A 1 109 ? -5.545 7.980 16.610 1.00 92.81 109 LEU A O 1
ATOM 931 N N . GLU A 1 110 ? -4.943 9.348 14.944 1.00 94.12 110 GLU A N 1
ATOM 932 C CA . GLU A 1 110 ? -5.559 10.562 15.512 1.00 94.12 110 GLU A CA 1
ATOM 933 C C . GLU A 1 110 ? -7.089 10.442 15.651 1.00 94.12 110 GLU A C 1
ATOM 935 O O . GLU A 1 110 ? -7.684 11.089 16.513 1.00 94.12 110 GLU A O 1
ATOM 940 N N . CYS A 1 111 ? -7.721 9.588 14.841 1.00 93.62 111 CYS A N 1
ATOM 941 C CA . CYS A 1 111 ? -9.142 9.250 14.931 1.00 93.62 111 CYS A CA 1
ATOM 942 C C . CYS A 1 111 ? -9.415 8.009 15.805 1.00 93.62 111 CYS A C 1
ATOM 944 O O . CYS A 1 111 ? -10.555 7.569 15.875 1.00 93.62 111 CYS A O 1
ATOM 946 N N . ASN A 1 112 ? -8.404 7.465 16.492 1.00 92.88 112 ASN A N 1
ATOM 947 C CA . ASN A 1 112 ? -8.442 6.204 17.251 1.00 92.88 112 ASN A CA 1
ATOM 948 C C . ASN A 1 112 ? -8.691 4.941 16.404 1.00 92.88 112 ASN A C 1
ATOM 950 O O . ASN A 1 112 ? -9.031 3.889 16.944 1.00 92.88 112 ASN A O 1
ATOM 954 N N . ILE A 1 113 ? -8.452 5.013 15.095 1.00 92.19 113 ILE A N 1
ATOM 955 C CA . ILE A 1 113 ? -8.573 3.886 14.170 1.00 92.19 113 ILE A CA 1
ATOM 956 C C . ILE A 1 113 ? -7.194 3.238 14.023 1.00 92.19 113 ILE A C 1
ATOM 958 O O . ILE A 1 113 ? -6.267 3.832 13.472 1.00 92.19 113 ILE A O 1
ATOM 962 N N . SER A 1 114 ? -7.040 2.013 14.526 1.00 88.44 114 SER A N 1
ATOM 963 C CA . SER A 1 114 ? -5.750 1.290 14.551 1.00 88.44 114 SER A CA 1
ATOM 964 C C . SER A 1 114 ? -5.793 -0.086 13.885 1.00 88.44 114 SER A C 1
ATOM 966 O O . SER A 1 114 ? -4.767 -0.736 13.707 1.00 88.44 114 SER A O 1
ATOM 968 N N . ASN A 1 115 ? -6.977 -0.529 13.479 1.00 87.62 115 ASN A N 1
ATOM 969 C CA . ASN A 1 115 ? -7.254 -1.854 12.939 1.00 87.62 115 ASN A CA 1
ATOM 970 C C . ASN A 1 115 ? -7.150 -1.919 11.402 1.00 87.62 115 ASN A C 1
ATOM 972 O O . ASN A 1 115 ? -7.618 -2.880 10.799 1.00 87.62 115 ASN A O 1
ATOM 976 N N . CYS A 1 116 ? -6.519 -0.932 10.760 1.00 94.56 116 CYS A N 1
ATOM 977 C CA . CYS A 1 116 ? -6.363 -0.865 9.307 1.00 94.56 116 CYS A CA 1
ATOM 978 C C . CYS A 1 116 ? -5.166 -1.672 8.784 1.00 94.56 116 CYS A C 1
ATOM 980 O O . CYS A 1 116 ? -4.166 -1.890 9.471 1.00 94.56 116 CYS A O 1
ATOM 982 N N . ILE A 1 117 ? -5.223 -2.045 7.506 1.00 96.69 117 ILE A N 1
ATOM 983 C CA . ILE A 1 117 ? -4.048 -2.486 6.751 1.00 96.69 117 ILE A CA 1
ATOM 984 C C . ILE A 1 117 ? -3.547 -1.315 5.924 1.00 96.69 117 ILE A C 1
ATOM 986 O O . ILE A 1 117 ? -4.241 -0.816 5.050 1.00 96.69 117 ILE A O 1
ATOM 990 N N . ILE A 1 118 ? -2.308 -0.914 6.155 1.00 97.25 118 ILE A N 1
ATOM 991 C CA . ILE A 1 118 ? -1.588 0.029 5.302 1.00 97.25 118 ILE A CA 1
ATOM 992 C C . ILE A 1 118 ? -0.376 -0.735 4.794 1.00 97.25 118 ILE A C 1
ATOM 994 O O . ILE A 1 118 ? 0.292 -1.384 5.602 1.00 97.25 118 ILE A O 1
ATOM 998 N N . ALA A 1 119 ? -0.120 -0.756 3.484 1.00 97.50 119 ALA A N 1
ATOM 999 C CA . ALA A 1 119 ? 0.916 -1.636 2.956 1.00 97.50 119 ALA A CA 1
ATOM 1000 C C . ALA A 1 119 ? 1.614 -1.173 1.672 1.00 97.50 119 ALA A C 1
ATOM 1002 O O . ALA A 1 119 ? 1.000 -0.659 0.733 1.00 97.50 119 ALA A O 1
ATOM 1003 N N . PHE A 1 120 ? 2.906 -1.494 1.592 1.00 97.56 120 PHE A N 1
ATOM 1004 C CA . PHE A 1 120 ? 3.628 -1.604 0.326 1.00 97.56 120 PHE A CA 1
ATOM 1005 C C . PHE A 1 120 ? 3.532 -3.020 -0.221 1.00 97.56 120 PHE A C 1
ATOM 1007 O O . PHE A 1 120 ? 3.792 -3.990 0.492 1.00 97.56 120 PHE A O 1
ATOM 1014 N N . VAL A 1 121 ? 3.224 -3.129 -1.514 1.00 98.19 121 VAL A N 1
ATOM 1015 C CA . VAL A 1 121 ? 3.077 -4.410 -2.208 1.00 98.19 121 VAL A CA 1
ATOM 1016 C C . VAL A 1 121 ? 3.970 -4.466 -3.438 1.00 98.19 121 VAL A C 1
ATOM 1018 O O . VAL A 1 121 ? 3.927 -3.580 -4.296 1.00 98.19 121 VAL A O 1
ATOM 1021 N N . SER A 1 122 ? 4.765 -5.528 -3.569 1.00 97.81 122 SER A N 1
ATOM 1022 C CA . SER A 1 122 ? 5.628 -5.730 -4.732 1.00 97.81 122 SER A CA 1
ATOM 1023 C C . SER A 1 122 ? 5.633 -7.153 -5.261 1.00 97.81 122 SER A C 1
ATOM 1025 O O . SER A 1 122 ? 5.499 -8.115 -4.516 1.00 97.81 122 SER A O 1
ATOM 1027 N N . ALA A 1 123 ? 5.858 -7.274 -6.571 1.00 96.06 123 ALA A N 1
ATOM 1028 C CA . ALA A 1 123 ? 6.062 -8.549 -7.253 1.00 96.06 123 ALA A CA 1
ATOM 1029 C C . ALA A 1 123 ? 7.477 -9.132 -7.037 1.00 96.06 123 ALA A C 1
ATOM 1031 O O . ALA A 1 123 ? 7.800 -10.184 -7.592 1.00 96.06 123 ALA A O 1
ATOM 1032 N N . ASP A 1 124 ? 8.327 -8.456 -6.260 1.00 96.62 124 ASP A N 1
ATOM 1033 C CA . ASP A 1 124 ? 9.655 -8.922 -5.853 1.00 96.62 124 ASP A CA 1
ATOM 1034 C C . ASP A 1 124 ? 9.653 -9.357 -4.374 1.00 96.62 124 ASP A C 1
ATOM 1036 O O . ASP A 1 124 ? 8.657 -9.223 -3.668 1.00 96.62 124 ASP A O 1
ATOM 1040 N N . SER A 1 125 ? 10.764 -9.911 -3.900 1.00 95.56 125 SER A N 1
ATOM 1041 C CA . SER A 1 125 ? 10.925 -10.418 -2.533 1.00 95.56 125 SER A CA 1
ATOM 1042 C C . SER A 1 125 ? 10.651 -9.365 -1.455 1.00 95.56 125 SER A C 1
ATOM 1044 O O . SER A 1 125 ? 11.069 -8.208 -1.565 1.00 95.56 125 SER A O 1
ATOM 1046 N N . THR A 1 126 ? 10.029 -9.803 -0.359 1.00 96.25 126 THR A N 1
ATOM 1047 C CA . THR A 1 126 ? 9.706 -8.965 0.812 1.00 96.25 126 THR A CA 1
ATOM 1048 C C . THR A 1 126 ? 10.954 -8.275 1.370 1.00 96.25 126 THR A C 1
ATOM 1050 O O . THR A 1 126 ? 10.926 -7.086 1.685 1.00 96.25 126 THR A O 1
ATOM 1053 N N . ASN A 1 127 ? 12.087 -8.986 1.401 1.00 96.00 127 ASN A N 1
ATOM 1054 C CA . ASN A 1 127 ? 13.358 -8.471 1.915 1.00 96.00 127 ASN A CA 1
ATOM 1055 C C . ASN A 1 127 ? 13.875 -7.244 1.151 1.00 96.00 127 ASN A C 1
ATOM 1057 O O . ASN A 1 127 ? 14.433 -6.341 1.770 1.00 96.00 127 ASN A O 1
ATOM 1061 N N . LYS A 1 128 ? 13.673 -7.170 -0.172 1.00 95.38 128 LYS A N 1
ATOM 1062 C CA . LYS A 1 128 ? 14.090 -5.986 -0.941 1.00 95.38 128 LYS A CA 1
ATOM 1063 C C . LYS A 1 128 ? 13.264 -4.757 -0.586 1.00 95.38 128 LYS A C 1
ATOM 1065 O O . LYS A 1 128 ? 13.812 -3.667 -0.479 1.00 95.38 128 LYS A O 1
ATOM 1070 N N . ILE A 1 129 ? 11.960 -4.927 -0.388 1.00 95.19 129 ILE A N 1
ATOM 1071 C CA . ILE A 1 129 ? 11.077 -3.823 0.000 1.00 95.19 129 ILE A CA 1
ATOM 1072 C C . ILE A 1 129 ? 11.426 -3.357 1.421 1.00 95.19 129 ILE A C 1
ATOM 1074 O O . ILE A 1 129 ? 11.518 -2.158 1.661 1.00 95.19 129 ILE A O 1
ATOM 1078 N N . LEU A 1 130 ? 11.689 -4.297 2.340 1.00 94.81 130 LEU A N 1
ATOM 1079 C CA . LEU A 1 130 ? 12.154 -3.993 3.697 1.00 94.81 130 LEU A CA 1
ATOM 1080 C C . LEU A 1 130 ? 13.462 -3.200 3.688 1.00 94.81 130 LEU A C 1
ATOM 1082 O O . LEU A 1 130 ? 13.590 -2.243 4.446 1.00 94.81 130 LEU A O 1
ATOM 1086 N N . GLN A 1 131 ? 14.417 -3.564 2.828 1.00 94.94 131 GLN A N 1
ATOM 1087 C CA . GLN A 1 131 ? 15.657 -2.802 2.699 1.00 94.94 131 GLN A CA 1
ATOM 1088 C C . GLN A 1 131 ? 15.388 -1.372 2.219 1.00 94.94 131 GLN A C 1
ATOM 1090 O O . GLN A 1 131 ? 15.906 -0.434 2.806 1.00 94.94 131 GLN A O 1
ATOM 1095 N N . ILE A 1 132 ? 14.522 -1.187 1.220 1.00 93.12 132 ILE A N 1
ATOM 1096 C CA . ILE A 1 132 ? 14.163 0.153 0.728 1.00 93.12 132 ILE A CA 1
ATOM 1097 C C . ILE A 1 132 ? 13.463 0.983 1.803 1.00 93.12 132 ILE A C 1
ATOM 1099 O O . ILE A 1 132 ? 13.762 2.167 1.939 1.00 93.12 132 ILE A O 1
ATOM 1103 N N . LYS A 1 133 ? 12.561 0.373 2.584 1.00 92.69 133 LYS A N 1
ATOM 1104 C CA . LYS A 1 133 ? 11.928 1.025 3.739 1.00 92.69 133 LYS A CA 1
ATOM 1105 C C . LYS A 1 133 ? 12.998 1.544 4.703 1.00 92.69 133 LYS A C 1
ATOM 1107 O O . LYS A 1 133 ? 13.022 2.739 4.975 1.00 92.69 133 LYS A O 1
ATOM 1112 N N . ARG A 1 134 ? 13.931 0.679 5.115 1.00 92.00 134 ARG A N 1
ATOM 1113 C CA . ARG A 1 134 ? 15.043 1.041 6.011 1.00 92.00 134 ARG A CA 1
ATOM 1114 C C . ARG A 1 134 ? 15.911 2.152 5.432 1.00 92.00 134 ARG A C 1
ATOM 1116 O O . ARG A 1 134 ? 16.185 3.123 6.123 1.00 92.00 134 ARG A O 1
ATOM 1123 N N . ASP A 1 135 ? 16.276 2.060 4.156 1.00 92.00 135 ASP A N 1
ATOM 1124 C CA . ASP A 1 135 ? 17.088 3.081 3.487 1.00 92.00 135 ASP A CA 1
ATOM 1125 C C . ASP A 1 135 ? 16.389 4.454 3.468 1.00 92.00 135 ASP A C 1
ATOM 1127 O O . ASP A 1 135 ? 17.055 5.492 3.506 1.00 92.00 135 ASP A O 1
ATOM 1131 N N . ILE A 1 136 ? 15.054 4.484 3.370 1.00 90.62 136 ILE A N 1
ATOM 1132 C CA . ILE A 1 136 ? 14.257 5.717 3.453 1.00 90.62 136 ILE A CA 1
ATOM 1133 C C . ILE A 1 136 ? 14.225 6.236 4.897 1.00 90.62 136 ILE A C 1
ATOM 1135 O O . ILE A 1 136 ? 14.449 7.428 5.112 1.00 90.62 136 ILE A O 1
ATOM 1139 N N . GLU A 1 137 ? 13.982 5.368 5.878 1.00 90.69 137 GLU A N 1
ATOM 1140 C CA . GLU A 1 137 ? 13.915 5.724 7.304 1.00 90.69 137 GLU A CA 1
ATOM 1141 C C . GLU A 1 137 ? 15.254 6.262 7.830 1.00 90.69 137 GLU A C 1
ATOM 1143 O O . GLU A 1 137 ? 15.301 7.323 8.456 1.00 90.69 137 GLU A O 1
ATOM 1148 N N . GLU A 1 138 ? 16.365 5.596 7.502 1.00 89.12 138 GLU A N 1
ATOM 1149 C CA . GLU A 1 138 ? 17.719 5.998 7.903 1.00 89.12 138 GLU A CA 1
ATOM 1150 C C . GLU A 1 138 ? 18.087 7.392 7.377 1.00 89.12 138 GLU A C 1
ATOM 1152 O O . GLU A 1 138 ? 18.703 8.195 8.086 1.00 89.12 138 GLU A O 1
ATOM 1157 N N . LYS A 1 139 ? 17.669 7.716 6.147 1.00 86.62 139 LYS A N 1
ATOM 1158 C CA . LYS A 1 139 ? 17.878 9.046 5.553 1.00 86.62 139 LYS A CA 1
ATOM 1159 C C . LYS A 1 139 ? 17.062 10.133 6.246 1.00 86.62 139 LYS A C 1
ATOM 1161 O O . LYS A 1 139 ? 17.497 11.283 6.266 1.00 86.62 139 LYS A O 1
ATOM 1166 N N . ASN A 1 140 ? 15.906 9.784 6.806 1.00 79.31 140 ASN A N 1
ATOM 1167 C CA . ASN A 1 140 ? 14.909 10.740 7.275 1.00 79.31 140 ASN A CA 1
ATOM 1168 C C . ASN A 1 140 ? 14.862 10.945 8.796 1.00 79.31 140 ASN A C 1
ATOM 1170 O O . ASN A 1 140 ? 13.984 11.679 9.234 1.00 79.31 140 ASN A O 1
ATOM 1174 N N . LYS A 1 141 ? 15.789 10.352 9.574 1.00 67.12 141 LYS A N 1
ATOM 1175 C CA . LYS A 1 141 ? 16.009 10.558 11.028 1.00 67.12 141 LYS A CA 1
ATOM 1176 C C . LYS A 1 141 ? 14.765 11.088 11.768 1.00 67.12 141 LYS A C 1
ATOM 1178 O O .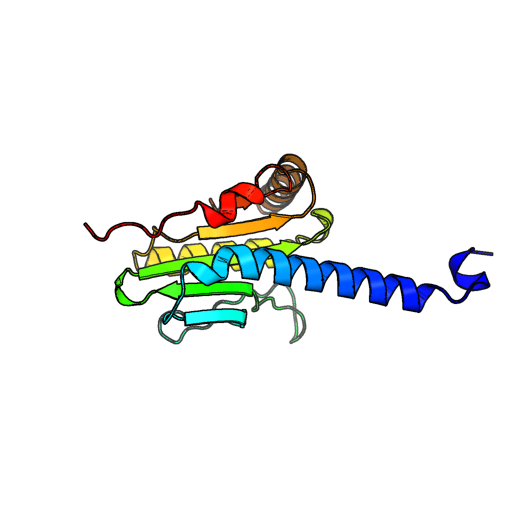 LYS A 1 141 ? 14.619 12.304 11.872 1.00 67.12 141 LYS A O 1
ATOM 1183 N N . ASN A 1 142 ? 13.940 10.179 12.309 1.00 62.09 142 ASN A N 1
ATOM 1184 C CA . ASN A 1 142 ? 12.670 10.392 13.052 1.00 62.09 142 ASN A CA 1
ATOM 1185 C C . ASN A 1 142 ? 11.387 9.994 12.303 1.00 62.09 142 ASN A C 1
ATOM 1187 O O . ASN A 1 142 ? 10.297 10.348 12.743 1.00 62.09 142 ASN A O 1
ATOM 1191 N N . ILE A 1 143 ? 11.505 9.242 11.213 1.00 67.38 143 ILE A N 1
ATOM 1192 C CA . ILE A 1 143 ? 10.365 8.641 10.525 1.00 67.38 143 ILE A CA 1
ATOM 1193 C C . ILE A 1 143 ? 10.386 7.132 10.799 1.00 67.38 143 ILE A C 1
ATOM 1195 O O . ILE A 1 143 ? 11.374 6.472 10.481 1.00 67.38 143 ILE A O 1
ATOM 1199 N N . SER A 1 144 ? 9.333 6.608 11.430 1.00 70.75 144 SER A N 1
ATOM 1200 C CA . SER A 1 144 ? 9.154 5.179 11.715 1.00 70.75 144 SER A CA 1
ATOM 1201 C C . SER A 1 144 ? 7.663 4.882 11.712 1.00 70.75 144 SER A C 1
ATOM 1203 O O . SER A 1 144 ? 6.948 5.276 12.628 1.00 70.75 144 SER A O 1
ATOM 1205 N N . SER A 1 145 ? 7.207 4.209 10.664 1.00 75.94 145 SER A N 1
ATOM 1206 C CA . SER A 1 145 ? 5.813 3.810 10.489 1.00 75.94 145 SER A CA 1
ATOM 1207 C C . SER A 1 145 ? 5.752 2.291 10.373 1.00 75.94 145 SER A C 1
ATOM 1209 O O . SER A 1 145 ? 6.631 1.669 9.764 1.00 75.94 145 SER A O 1
ATOM 1211 N N . GLU A 1 146 ? 4.741 1.684 10.986 1.00 81.00 146 GLU A N 1
ATOM 1212 C CA . GLU A 1 146 ? 4.591 0.228 11.106 1.00 81.00 146 GLU A CA 1
ATOM 1213 C C . GLU A 1 146 ? 3.621 -0.325 10.048 1.00 81.00 146 GLU A C 1
ATOM 1215 O O . GLU A 1 146 ? 2.892 -1.293 10.273 1.00 81.00 146 GLU A O 1
ATOM 1220 N N . PHE A 1 147 ? 3.623 0.257 8.843 1.00 87.31 147 PHE A N 1
ATOM 1221 C CA . PHE A 1 147 ? 2.848 -0.293 7.734 1.00 87.31 147 PHE A CA 1
ATOM 1222 C C . PHE A 1 147 ? 3.441 -1.613 7.207 1.00 87.31 147 PHE A C 1
ATOM 1224 O O . PHE A 1 147 ? 4.655 -1.851 7.198 1.00 87.31 147 PHE A O 1
ATOM 1231 N N . ARG A 1 148 ? 2.560 -2.493 6.721 1.00 94.75 148 ARG A N 1
ATOM 1232 C CA . ARG A 1 148 ? 2.896 -3.848 6.274 1.00 94.75 148 ARG A CA 1
ATOM 1233 C C . ARG A 1 148 ? 3.718 -3.838 4.988 1.00 94.75 148 ARG A C 1
ATOM 1235 O O . ARG A 1 148 ? 3.507 -3.036 4.080 1.00 94.75 148 ARG A O 1
ATOM 1242 N N . ILE A 1 149 ? 4.611 -4.815 4.872 1.00 96.31 149 ILE A N 1
ATOM 1243 C CA . ILE A 1 149 ? 5.408 -5.045 3.669 1.00 96.31 149 ILE A CA 1
ATOM 1244 C C . ILE A 1 149 ? 5.042 -6.401 3.075 1.00 96.31 149 ILE A C 1
ATOM 1246 O O . ILE A 1 149 ? 5.227 -7.438 3.710 1.00 96.31 149 ILE A O 1
ATOM 1250 N N . ILE A 1 150 ? 4.538 -6.389 1.843 1.00 97.62 150 ILE A N 1
ATOM 1251 C CA . ILE A 1 150 ? 4.055 -7.578 1.143 1.00 97.62 150 ILE A CA 1
ATOM 1252 C C . ILE A 1 150 ? 4.874 -7.756 -0.133 1.00 97.62 150 ILE A C 1
ATOM 1254 O O . ILE A 1 150 ? 4.716 -7.027 -1.113 1.00 97.62 150 ILE A O 1
ATOM 1258 N N . GLY A 1 151 ? 5.781 -8.726 -0.124 1.00 97.31 151 GLY A N 1
ATOM 1259 C CA . GLY A 1 151 ? 6.495 -9.144 -1.324 1.00 97.31 151 GLY A CA 1
ATOM 1260 C C . GLY A 1 151 ? 5.815 -10.316 -2.012 1.00 97.31 151 GLY A C 1
ATOM 1261 O O . GLY A 1 151 ? 4.852 -10.893 -1.510 1.00 97.31 151 GLY A O 1
ATOM 1262 N N . ARG A 1 152 ? 6.379 -10.728 -3.146 1.00 96.94 152 ARG A N 1
ATOM 1263 C CA . ARG A 1 152 ? 5.974 -11.903 -3.931 1.00 96.94 152 ARG A CA 1
ATOM 1264 C C . ARG A 1 152 ? 5.682 -13.123 -3.066 1.00 96.94 152 ARG A C 1
ATOM 1266 O O . ARG A 1 152 ? 4.750 -13.866 -3.351 1.00 96.94 152 ARG A O 1
ATOM 1273 N N . ASP A 1 153 ? 6.506 -13.318 -2.046 1.00 95.50 153 ASP A N 1
ATOM 1274 C CA . ASP A 1 153 ? 6.497 -14.510 -1.212 1.00 95.50 153 ASP A CA 1
ATOM 1275 C C . ASP A 1 153 ? 5.277 -14.546 -0.260 1.00 95.50 153 ASP A C 1
ATOM 1277 O O . ASP A 1 153 ? 4.952 -15.613 0.248 1.00 95.50 153 ASP A O 1
ATOM 1281 N N . SER A 1 154 ? 4.562 -13.424 -0.082 1.00 95.81 154 SER A N 1
ATOM 1282 C CA . SER A 1 154 ? 3.366 -13.302 0.770 1.00 95.81 154 SER A CA 1
ATOM 1283 C C . SER A 1 154 ? 2.125 -12.718 0.073 1.00 95.81 154 SER A C 1
ATOM 1285 O O . SER A 1 154 ? 1.070 -12.614 0.693 1.00 95.81 154 SER A O 1
ATOM 1287 N N . ILE A 1 155 ? 2.170 -12.399 -1.232 1.00 96.75 155 ILE A N 1
ATOM 1288 C CA . ILE A 1 155 ? 0.977 -11.934 -1.984 1.00 96.75 155 ILE A CA 1
ATOM 1289 C C . ILE A 1 155 ? -0.190 -12.929 -1.880 1.00 96.75 155 ILE A C 1
ATOM 1291 O O . ILE A 1 155 ? -1.351 -12.527 -1.814 1.00 96.75 155 ILE A O 1
ATOM 1295 N N . SER A 1 156 ? 0.103 -14.231 -1.857 1.00 95.94 156 SER A N 1
ATOM 1296 C CA . SER A 1 156 ? -0.9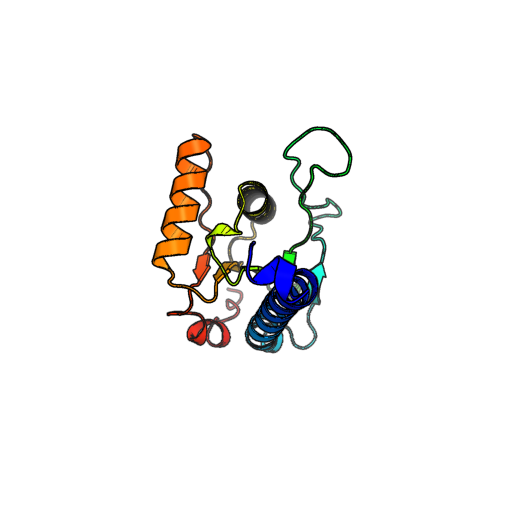08 -15.292 -1.749 1.00 95.94 156 SER A CA 1
ATOM 1297 C C . SER A 1 156 ? -1.668 -15.289 -0.417 1.00 95.94 156 SER A C 1
ATOM 1299 O O . SER A 1 156 ? -2.697 -15.955 -0.307 1.00 95.94 156 SER A O 1
ATOM 1301 N N . GLU A 1 157 ? -1.191 -14.546 0.582 1.00 97.00 157 GLU A N 1
ATOM 1302 C CA . GLU A 1 157 ? -1.830 -14.404 1.888 1.00 97.00 157 GLU A CA 1
ATOM 1303 C C . GLU A 1 157 ? -2.876 -13.287 1.906 1.00 97.00 157 GLU A C 1
ATOM 1305 O O . GLU A 1 157 ? -3.770 -13.334 2.744 1.00 97.00 157 GLU A O 1
ATOM 1310 N N . ILE A 1 158 ? -2.825 -12.330 0.967 1.00 97.50 158 ILE A N 1
ATOM 1311 C CA . ILE A 1 158 ? -3.751 -11.184 0.917 1.00 97.50 158 ILE A CA 1
ATOM 1312 C C . ILE A 1 158 ? -5.225 -11.617 0.983 1.00 97.50 158 ILE A C 1
ATOM 1314 O O . ILE A 1 158 ? -5.975 -11.000 1.738 1.00 97.50 158 ILE A O 1
ATOM 1318 N N . PRO A 1 159 ? -5.693 -12.663 0.268 1.00 96.50 159 PRO A N 1
ATOM 1319 C CA . PRO A 1 159 ? -7.088 -13.105 0.364 1.00 96.50 159 PRO A CA 1
ATOM 1320 C C . PRO A 1 159 ? -7.502 -13.628 1.744 1.00 96.50 159 PRO A C 1
ATOM 1322 O O . PRO A 1 159 ? -8.693 -13.744 2.002 1.00 96.50 159 PRO A O 1
ATOM 1325 N N . ARG A 1 160 ? -6.540 -13.977 2.606 1.00 95.44 160 ARG A N 1
ATOM 1326 C CA . ARG A 1 160 ? -6.771 -14.555 3.938 1.00 95.44 160 ARG A CA 1
ATOM 1327 C C . ARG A 1 160 ? -6.819 -13.513 5.050 1.00 95.44 160 ARG A C 1
ATOM 1329 O O . ARG A 1 160 ? -6.993 -13.890 6.199 1.00 95.44 160 ARG A O 1
ATOM 1336 N N . TYR A 1 161 ? -6.599 -12.236 4.746 1.00 94.94 161 TYR A N 1
ATOM 1337 C CA . TYR A 1 161 ? -6.763 -11.190 5.748 1.00 94.94 161 TYR A CA 1
ATOM 1338 C C . TYR A 1 161 ? -8.227 -11.102 6.163 1.00 94.94 161 TYR A C 1
ATOM 1340 O O . TYR A 1 161 ? -9.119 -11.168 5.319 1.00 94.94 161 TYR A O 1
ATOM 1348 N N . GLU A 1 162 ? -8.452 -10.986 7.465 1.00 90.31 162 GLU A N 1
ATOM 1349 C CA . GLU A 1 162 ? -9.782 -10.951 8.056 1.00 90.31 162 GLU A CA 1
ATOM 1350 C C . GLU A 1 162 ? -10.131 -9.520 8.452 1.00 90.31 162 GLU A C 1
ATOM 1352 O O . GLU A 1 162 ? -9.269 -8.753 8.894 1.00 90.31 162 GLU A O 1
ATOM 1357 N N . ILE A 1 163 ? -11.405 -9.173 8.274 1.00 90.12 163 ILE A N 1
ATOM 1358 C CA . ILE A 1 163 ? -11.969 -7.954 8.844 1.00 90.12 163 ILE A CA 1
ATOM 1359 C C . ILE A 1 163 ? -12.080 -8.211 10.355 1.00 90.12 163 ILE A C 1
ATOM 1361 O O . ILE A 1 163 ? -12.680 -9.217 10.736 1.00 90.12 163 ILE A O 1
ATOM 1365 N N . PRO A 1 164 ? -11.502 -7.356 11.211 1.00 85.31 164 PRO A N 1
ATOM 1366 C CA . PRO A 1 164 ? -11.601 -7.494 12.657 1.00 85.31 164 PRO A CA 1
ATOM 1367 C C . PRO A 1 164 ? -13.064 -7.545 13.105 1.00 85.31 164 PRO A C 1
ATOM 1369 O O . PRO A 1 164 ? -13.874 -6.719 12.683 1.00 85.31 164 PRO A O 1
ATOM 1372 N N . GLU A 1 165 ? -13.399 -8.495 13.977 1.00 75.06 165 GLU A N 1
ATOM 1373 C CA . GLU A 1 165 ? -14.696 -8.500 14.650 1.00 75.06 165 GLU A CA 1
ATOM 1374 C C . GLU A 1 165 ? -14.768 -7.297 15.602 1.00 75.06 165 GLU A C 1
ATOM 1376 O O . GLU A 1 165 ? -13.831 -7.032 16.360 1.00 75.06 165 GLU A O 1
ATOM 1381 N N . ILE A 1 166 ? -15.868 -6.543 15.544 1.00 65.00 166 ILE A N 1
ATOM 1382 C CA . ILE A 1 166 ? -16.126 -5.445 16.481 1.00 65.00 166 ILE A CA 1
ATOM 1383 C C . ILE A 1 166 ? -16.386 -6.084 17.853 1.00 65.00 166 ILE A C 1
ATOM 1385 O O . ILE A 1 166 ? -17.295 -6.907 17.974 1.00 65.00 166 ILE A O 1
ATOM 1389 N N . ALA A 1 167 ? -15.564 -5.741 18.849 1.00 52.03 167 ALA A N 1
ATOM 1390 C CA . ALA A 1 167 ? -15.709 -6.206 20.232 1.00 52.03 167 ALA A CA 1
ATOM 1391 C C . ALA A 1 167 ? -16.903 -5.559 20.951 1.00 52.03 167 ALA A C 1
ATOM 1393 O O . ALA A 1 167 ? -17.171 -4.362 20.697 1.00 52.03 167 ALA A O 1
#